Protein AF-A0A845WDL2-F1 (afdb_monomer_lite)

Sequence (107 aa):
MKRIIDYVKAIKGATSPYKIVNSDSQSKTERDVTGSTIYTVRQVHYFDDGVSVEYEREHDDGAPYPGCQEFWYTYKVVNPNGFEFEGETTKLFKSNSEIEKWLKSNG

Radius of gyration: 15.25 Å; chains: 1; bounding box: 38×22×40 Å

Secondary structure (DSSP, 8-state):
-B-HHHHHHHHTTS--SS-EEEEEEEEEEEE-TTSPEEEEEEEEEEETTS-EEEEEEEEE--TT-GGG--EEEEEEEEE-TT--BSS-SEEEESSHHHHHHHHHHT-

pLDDT: mean 93.68, std 5.94, range [60.97, 98.56]

Structure (mmCIF, N/CA/C/O backbone):
data_AF-A0A845WDL2-F1
#
_entry.id   AF-A0A845WDL2-F1
#
loop_
_atom_site.group_PDB
_atom_site.id
_atom_site.type_symbol
_atom_site.label_atom_id
_atom_site.label_alt_id
_atom_site.label_comp_id
_atom_site.label_asym_id
_atom_site.label_entity_id
_atom_site.label_seq_id
_atom_site.pdbx_PDB_ins_code
_atom_site.Cartn_x
_atom_site.Cartn_y
_atom_site.Cartn_z
_atom_site.occupancy
_atom_site.B_iso_or_equiv
_atom_site.auth_seq_id
_atom_site.auth_comp_id
_atom_site.auth_asym_id
_atom_site.auth_atom_id
_atom_site.pdbx_PDB_model_num
ATOM 1 N N . MET A 1 1 ? -8.655 10.500 15.649 1.00 86.25 1 MET A N 1
ATOM 2 C CA . MET A 1 1 ? -7.704 10.678 14.534 1.00 86.25 1 MET A CA 1
ATOM 3 C C . MET A 1 1 ? -7.076 9.335 14.211 1.00 86.25 1 MET A C 1
ATOM 5 O O . MET A 1 1 ? -6.809 8.582 15.141 1.00 86.25 1 MET A O 1
ATOM 9 N N . LYS A 1 2 ? -6.901 9.010 12.932 1.00 93.56 2 LYS A N 1
ATOM 10 C CA . LYS A 1 2 ? -6.287 7.756 12.470 1.00 93.56 2 LYS A CA 1
ATOM 11 C C . LYS A 1 2 ? -4.921 8.016 11.859 1.00 93.56 2 LYS A C 1
ATOM 13 O O . LYS A 1 2 ? -4.638 9.134 11.447 1.00 93.56 2 LYS A O 1
ATOM 18 N N . ARG A 1 3 ? -4.068 6.999 11.782 1.00 94.94 3 ARG A N 1
ATOM 19 C CA . ARG A 1 3 ? -2.717 7.142 11.233 1.00 94.94 3 ARG A CA 1
ATOM 20 C C . ARG A 1 3 ? -2.535 6.155 10.095 1.00 94.94 3 ARG A C 1
ATOM 22 O O . ARG A 1 3 ? -2.847 4.977 10.243 1.00 94.94 3 ARG A O 1
ATOM 29 N N . ILE A 1 4 ? -1.978 6.611 8.971 1.00 96.56 4 ILE A N 1
ATOM 30 C CA . ILE A 1 4 ? -1.695 5.730 7.825 1.00 96.56 4 ILE A CA 1
ATOM 31 C C . ILE A 1 4 ? -0.824 4.531 8.227 1.00 96.56 4 ILE A C 1
ATOM 33 O O . ILE A 1 4 ? -0.994 3.438 7.697 1.00 96.56 4 ILE A O 1
ATOM 37 N N . ILE A 1 5 ? 0.068 4.710 9.205 1.00 96.25 5 ILE A N 1
ATOM 38 C CA . ILE A 1 5 ? 0.960 3.648 9.665 1.00 96.25 5 ILE A CA 1
ATOM 39 C C . ILE A 1 5 ? 0.236 2.415 10.189 1.00 96.25 5 ILE A C 1
ATOM 41 O O . ILE A 1 5 ? 0.704 1.308 9.944 1.00 96.25 5 ILE A O 1
ATOM 45 N N . ASP A 1 6 ? -0.905 2.573 10.851 1.00 96.38 6 ASP A N 1
ATOM 46 C CA . ASP A 1 6 ? -1.643 1.435 11.394 1.00 96.38 6 ASP A CA 1
ATOM 47 C C . ASP A 1 6 ? -2.172 0.547 10.259 1.00 96.38 6 ASP A C 1
ATOM 49 O O . ASP A 1 6 ? -2.096 -0.680 10.323 1.00 96.38 6 ASP A O 1
ATOM 53 N N . TYR A 1 7 ? -2.611 1.159 9.160 1.00 97.62 7 TYR A N 1
ATOM 54 C CA . TYR A 1 7 ? -3.013 0.442 7.953 1.00 97.62 7 TYR A CA 1
ATOM 55 C C . TYR A 1 7 ? -1.820 -0.200 7.242 1.00 97.62 7 TYR A C 1
ATOM 57 O O . TYR A 1 7 ? -1.900 -1.352 6.823 1.00 97.62 7 TYR A O 1
ATOM 65 N N . VAL A 1 8 ? -0.682 0.498 7.154 1.00 97.25 8 VAL A N 1
ATOM 66 C CA . VAL A 1 8 ? 0.537 -0.076 6.558 1.00 97.25 8 VAL A CA 1
ATOM 67 C C . VAL A 1 8 ? 1.052 -1.261 7.380 1.00 97.25 8 VAL A C 1
ATOM 69 O O . VAL A 1 8 ? 1.468 -2.259 6.794 1.00 97.25 8 VAL A O 1
ATOM 72 N N . LYS A 1 9 ? 0.973 -1.207 8.720 1.00 96.75 9 LYS A N 1
ATOM 73 C CA . LYS A 1 9 ? 1.287 -2.343 9.605 1.00 96.75 9 LYS A CA 1
ATOM 74 C C . LYS A 1 9 ? 0.438 -3.562 9.229 1.00 96.75 9 LYS A C 1
ATOM 76 O O . LYS A 1 9 ? 1.005 -4.629 9.010 1.00 96.75 9 LYS A O 1
ATOM 81 N N . ALA A 1 10 ? -0.875 -3.391 9.060 1.00 97.06 10 ALA A N 1
ATOM 82 C CA . ALA A 1 10 ? -1.767 -4.476 8.646 1.00 97.06 10 ALA A CA 1
ATOM 83 C C . ALA A 1 10 ? -1.412 -5.041 7.258 1.00 97.06 10 ALA A C 1
ATOM 85 O O . ALA A 1 10 ? -1.323 -6.257 7.104 1.00 97.06 10 ALA A O 1
ATOM 86 N N . ILE A 1 11 ? -1.142 -4.181 6.266 1.00 97.19 11 ILE A N 1
ATOM 87 C CA . ILE A 1 11 ? -0.744 -4.599 4.904 1.00 97.19 11 ILE A CA 1
ATOM 88 C C . ILE A 1 11 ? 0.574 -5.385 4.924 1.00 97.19 11 ILE A C 1
ATOM 90 O O . ILE A 1 11 ? 0.746 -6.343 4.174 1.00 97.19 11 ILE A O 1
ATOM 94 N N . LYS A 1 12 ? 1.505 -5.020 5.812 1.00 95.31 12 LYS A N 1
ATOM 95 C CA . LYS A 1 12 ? 2.778 -5.728 6.009 1.00 95.31 12 LYS A CA 1
ATOM 96 C C . LYS A 1 12 ? 2.679 -6.961 6.919 1.00 95.31 12 LYS A C 1
ATOM 98 O O . LYS A 1 12 ? 3.705 -7.583 7.183 1.00 95.31 12 LYS A O 1
ATOM 103 N N . GLY A 1 13 ? 1.487 -7.325 7.397 1.00 93.62 13 GLY A N 1
ATOM 104 C CA . GLY A 1 13 ? 1.281 -8.476 8.284 1.00 93.62 13 GLY A CA 1
ATOM 105 C C . GLY A 1 13 ? 1.779 -8.272 9.720 1.00 93.62 13 GLY A C 1
ATOM 106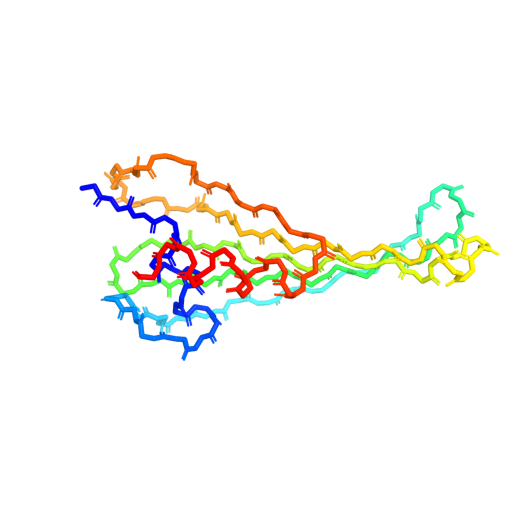 O O . GLY A 1 13 ? 1.944 -9.242 10.456 1.00 93.62 13 GLY A O 1
ATOM 107 N N . ALA A 1 14 ? 2.032 -7.028 10.128 1.00 93.44 14 ALA A N 1
ATOM 108 C CA . ALA A 1 14 ? 2.361 -6.671 11.502 1.00 93.44 14 ALA A CA 1
ATOM 109 C C . ALA A 1 14 ? 1.091 -6.409 12.329 1.00 93.44 14 ALA A C 1
ATOM 111 O O . ALA A 1 14 ? 0.005 -6.184 11.790 1.00 93.44 14 ALA A O 1
ATOM 112 N N . THR A 1 15 ? 1.233 -6.396 13.658 1.00 93.50 15 THR A N 1
ATOM 113 C CA . THR A 1 15 ? 0.131 -6.073 14.573 1.00 93.50 15 THR A CA 1
ATOM 114 C C . THR A 1 15 ? -0.440 -4.691 14.264 1.00 93.50 15 THR A C 1
ATOM 116 O O . THR A 1 15 ? 0.281 -3.691 14.278 1.00 93.50 15 THR A O 1
ATOM 119 N N . SER A 1 16 ? -1.746 -4.643 14.019 1.00 94.81 16 SER A N 1
ATOM 120 C CA . SER A 1 16 ? -2.502 -3.430 13.722 1.00 94.81 16 SER A CA 1
ATOM 121 C C . SER A 1 16 ? -3.864 -3.474 14.420 1.00 94.81 16 SER A C 1
ATOM 123 O O . SER A 1 16 ? -4.423 -4.564 14.577 1.00 94.81 16 SER A O 1
ATOM 125 N N . PRO A 1 17 ? -4.413 -2.320 14.839 1.00 95.25 17 PRO A N 1
ATOM 126 C CA . PRO A 1 17 ? -5.789 -2.235 15.322 1.00 95.25 17 PRO A CA 1
ATOM 127 C C . PRO A 1 17 ? -6.841 -2.459 14.223 1.00 95.25 17 PRO A C 1
ATOM 129 O O . PRO A 1 17 ? -7.997 -2.695 14.563 1.00 95.25 17 PRO A O 1
ATOM 132 N N . TYR A 1 18 ? -6.465 -2.395 12.941 1.00 96.56 18 TYR A N 1
ATOM 133 C CA . TYR A 1 18 ? -7.378 -2.536 11.804 1.00 96.56 18 TYR A CA 1
ATOM 134 C C . TYR A 1 18 ? -7.137 -3.846 11.064 1.00 96.56 18 TYR A C 1
ATOM 136 O O . TYR A 1 18 ? -5.999 -4.316 10.952 1.00 96.56 18 TYR A O 1
ATOM 144 N N . LYS A 1 19 ? -8.206 -4.428 10.520 1.00 97.25 19 LYS A N 1
ATOM 145 C CA . LYS A 1 19 ? -8.136 -5.692 9.779 1.00 97.25 19 LYS A CA 1
ATOM 146 C C . LYS A 1 19 ? -8.515 -5.484 8.328 1.00 97.25 19 LYS A C 1
ATOM 148 O O . LYS A 1 19 ? -9.498 -4.819 8.023 1.00 97.25 19 LYS A O 1
ATOM 153 N N . ILE A 1 20 ? -7.750 -6.105 7.438 1.00 98.06 20 ILE A N 1
ATOM 154 C CA . ILE A 1 20 ? -8.083 -6.158 6.016 1.00 98.06 20 ILE A CA 1
ATOM 155 C C . ILE A 1 20 ? -9.247 -7.140 5.847 1.00 98.06 20 ILE A C 1
ATOM 157 O O . ILE A 1 20 ? -9.134 -8.301 6.239 1.00 98.06 20 ILE A O 1
ATOM 161 N N . VAL A 1 21 ? -10.356 -6.672 5.275 1.00 98.06 21 VAL A N 1
ATOM 162 C CA . VAL A 1 21 ? -11.554 -7.485 4.997 1.00 98.06 21 VAL A CA 1
ATOM 163 C C . VAL A 1 21 ? -11.623 -7.949 3.547 1.00 98.06 21 VAL A C 1
ATOM 165 O O . VAL A 1 21 ? -12.181 -9.007 3.273 1.00 98.06 21 VAL A O 1
ATOM 168 N N . ASN A 1 22 ? -11.052 -7.179 2.620 1.00 97.69 22 ASN A N 1
ATOM 169 C CA . ASN A 1 22 ? -10.951 -7.546 1.211 1.00 97.69 22 ASN A CA 1
ATOM 170 C C . ASN A 1 22 ? -9.742 -6.865 0.561 1.00 97.69 22 ASN A C 1
ATOM 172 O O . ASN A 1 22 ? -9.190 -5.897 1.098 1.00 97.69 22 ASN A O 1
ATOM 176 N N . SER A 1 23 ? -9.317 -7.348 -0.602 1.00 97.25 23 SER A N 1
ATOM 177 C CA . SER A 1 23 ? -8.311 -6.677 -1.419 1.00 97.25 23 SER A CA 1
ATOM 178 C C . SER A 1 23 ? -8.542 -6.933 -2.900 1.00 97.25 23 SER A C 1
ATOM 180 O O . SER A 1 23 ? -8.726 -8.078 -3.301 1.00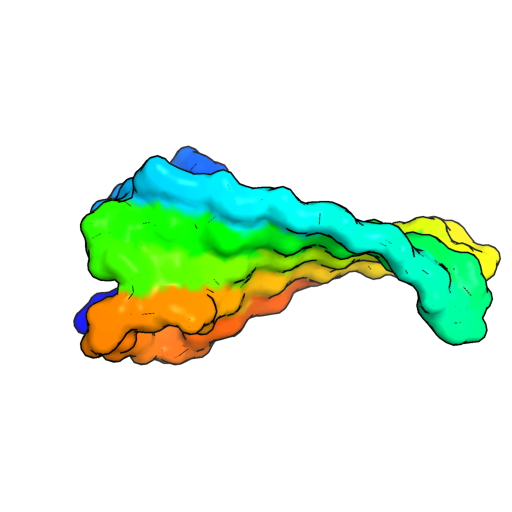 97.25 23 SER A O 1
ATOM 182 N N . ASP A 1 24 ? -8.453 -5.875 -3.698 1.00 97.50 24 ASP A N 1
ATOM 183 C CA . ASP A 1 24 ? -8.472 -5.959 -5.157 1.00 97.50 24 ASP A CA 1
ATOM 184 C C . ASP A 1 24 ? -7.082 -5.657 -5.703 1.00 97.50 24 ASP A C 1
ATOM 186 O O . ASP A 1 24 ? -6.384 -4.792 -5.180 1.00 97.50 24 ASP A O 1
ATOM 190 N N . SER A 1 25 ? -6.662 -6.373 -6.745 1.00 96.88 25 SER A N 1
ATOM 191 C CA . SER A 1 25 ? -5.312 -6.275 -7.301 1.00 96.88 25 SER A CA 1
ATOM 192 C C . SER A 1 25 ? -5.359 -6.102 -8.811 1.00 96.88 25 SER A C 1
ATOM 194 O O . SER A 1 25 ? -6.076 -6.819 -9.505 1.00 96.88 25 SER A O 1
ATOM 196 N N . GLN A 1 26 ? -4.543 -5.190 -9.323 1.00 96.94 26 GLN A N 1
ATOM 197 C CA . GLN A 1 26 ? -4.329 -4.966 -10.746 1.00 96.94 26 GLN A CA 1
ATOM 198 C C . GLN A 1 26 ? -2.835 -4.857 -11.026 1.00 96.94 26 GLN A C 1
ATOM 200 O O . GLN A 1 26 ? -2.063 -4.379 -10.196 1.00 96.94 26 GLN A O 1
ATOM 205 N N . SER A 1 27 ? -2.423 -5.299 -12.207 1.00 96.75 27 SER A N 1
ATOM 206 C CA . SER A 1 27 ? -1.060 -5.120 -12.688 1.00 96.75 27 SER A CA 1
ATOM 207 C C . SER A 1 27 ? -1.066 -4.486 -14.068 1.00 96.75 27 SER A C 1
ATOM 209 O O . SER A 1 27 ? -1.968 -4.712 -14.879 1.00 96.75 27 SER A O 1
ATOM 211 N N . LYS A 1 28 ? -0.046 -3.676 -14.323 1.00 95.81 28 LYS A N 1
ATOM 212 C CA . LYS A 1 28 ? 0.204 -3.033 -15.606 1.00 95.81 28 LYS A CA 1
ATOM 213 C C . LYS A 1 28 ? 1.684 -3.165 -15.938 1.00 95.81 28 LYS A C 1
ATOM 215 O O . LYS A 1 28 ? 2.540 -3.164 -15.055 1.00 95.81 28 LYS A O 1
ATOM 220 N N . THR A 1 29 ? 1.963 -3.264 -17.229 1.00 96.06 29 THR A N 1
ATOM 221 C CA . THR A 1 29 ? 3.309 -3.142 -17.774 1.00 96.06 29 THR A CA 1
ATOM 222 C C . THR A 1 29 ? 3.286 -2.085 -18.861 1.00 96.06 29 THR A C 1
ATOM 224 O O . THR A 1 29 ? 2.396 -2.089 -19.716 1.00 96.06 29 THR A O 1
ATOM 227 N N . GLU A 1 30 ? 4.246 -1.175 -18.827 1.00 94.56 30 GLU A N 1
ATOM 228 C CA . GLU A 1 30 ? 4.400 -0.116 -19.818 1.00 94.56 30 GLU A CA 1
ATOM 229 C C . GLU A 1 30 ? 5.866 0.077 -20.193 1.00 94.56 30 GLU A C 1
ATOM 231 O O . GLU A 1 30 ? 6.762 -0.414 -19.512 1.00 94.56 30 GLU A O 1
ATOM 236 N N . ARG A 1 31 ? 6.109 0.755 -21.316 1.00 92.38 31 ARG A N 1
ATOM 237 C CA . ARG A 1 31 ? 7.450 1.195 -21.699 1.00 92.38 31 ARG A CA 1
ATOM 238 C C . ARG A 1 31 ? 7.539 2.695 -21.547 1.00 92.38 31 ARG A C 1
ATOM 240 O O . ARG A 1 31 ? 6.654 3.406 -22.025 1.00 92.38 31 ARG A O 1
ATOM 247 N N . ASP A 1 32 ? 8.602 3.149 -20.910 1.00 85.81 32 ASP A N 1
ATOM 248 C CA . ASP A 1 32 ? 8.873 4.569 -20.775 1.00 85.81 32 ASP A CA 1
ATOM 249 C C . ASP A 1 32 ? 9.545 5.140 -22.041 1.00 85.81 32 ASP A C 1
ATOM 251 O O . ASP A 1 32 ? 9.760 4.456 -23.048 1.00 85.81 32 ASP A O 1
ATOM 255 N N . VAL A 1 33 ? 9.891 6.426 -21.987 1.00 84.94 33 VAL A N 1
ATOM 256 C CA . VAL A 1 33 ? 10.573 7.132 -23.083 1.00 84.94 33 VAL A CA 1
ATOM 257 C C . VAL A 1 33 ? 12.036 6.715 -23.272 1.00 84.94 33 VAL A C 1
ATOM 259 O O . VAL A 1 33 ? 12.609 6.996 -24.324 1.00 84.94 33 VAL A O 1
ATOM 262 N N . THR A 1 34 ? 12.648 6.076 -22.273 1.00 82.56 34 THR A N 1
ATOM 263 C CA . THR A 1 34 ? 14.041 5.604 -22.310 1.00 82.56 34 THR A CA 1
ATOM 264 C C . THR A 1 34 ? 14.158 4.197 -22.900 1.00 82.56 34 THR A C 1
ATOM 266 O O . THR A 1 34 ? 15.240 3.787 -23.323 1.00 82.56 34 THR A O 1
ATOM 269 N N . GLY A 1 35 ? 13.032 3.487 -23.006 1.00 84.38 35 GLY A N 1
ATOM 270 C CA . GLY A 1 35 ? 12.954 2.096 -23.433 1.00 84.38 35 GLY A CA 1
ATOM 271 C C . GLY A 1 35 ? 12.936 1.103 -22.269 1.00 84.38 35 GLY A C 1
ATOM 272 O O . GLY A 1 35 ? 12.868 -0.098 -22.537 1.00 84.38 35 GLY A O 1
ATOM 273 N N . SER A 1 36 ? 12.959 1.584 -21.021 1.00 87.38 36 SER A N 1
ATOM 274 C CA . SER A 1 36 ? 12.739 0.781 -19.818 1.00 87.38 36 SER A CA 1
ATOM 275 C C . SER A 1 36 ? 11.336 0.199 -19.793 1.00 87.38 36 SER A C 1
ATOM 277 O O . SER A 1 36 ? 10.353 0.858 -20.147 1.00 87.38 36 SER A O 1
ATOM 279 N N . THR A 1 37 ? 11.237 -1.045 -19.335 1.00 93.44 37 THR A N 1
ATOM 280 C CA . THR A 1 37 ? 9.951 -1.667 -19.021 1.00 93.44 37 THR A CA 1
ATOM 281 C C . THR A 1 37 ? 9.605 -1.377 -17.569 1.00 93.44 37 THR A C 1
ATOM 283 O O . THR A 1 37 ? 10.301 -1.838 -16.669 1.00 93.44 37 THR A O 1
ATOM 286 N N . ILE A 1 38 ? 8.510 -0.657 -17.343 1.00 94.12 38 ILE A N 1
ATOM 287 C CA . ILE A 1 38 ? 7.965 -0.379 -16.015 1.00 94.12 38 ILE A CA 1
ATOM 288 C C . ILE A 1 38 ? 6.901 -1.427 -15.691 1.00 94.12 38 ILE A C 1
ATOM 290 O O . ILE A 1 38 ? 5.977 -1.672 -16.474 1.00 94.12 38 ILE A O 1
ATOM 294 N N . TYR A 1 39 ? 7.026 -2.034 -14.517 1.00 96.00 39 TYR A N 1
ATOM 295 C CA . TYR A 1 39 ? 6.081 -2.987 -13.957 1.00 96.00 39 TYR A CA 1
ATOM 296 C C . TYR A 1 39 ? 5.421 -2.374 -12.728 1.00 96.00 39 TYR A C 1
ATOM 298 O O . TYR A 1 39 ? 6.087 -2.091 -11.731 1.00 96.00 39 TYR A O 1
ATOM 306 N N . THR A 1 40 ? 4.099 -2.245 -12.773 1.00 97.44 40 THR A N 1
ATOM 307 C CA . THR A 1 40 ? 3.312 -1.674 -11.681 1.00 97.44 40 THR A CA 1
ATOM 308 C C . THR A 1 40 ? 2.305 -2.701 -11.186 1.00 97.44 40 THR A C 1
ATOM 310 O O . THR A 1 40 ? 1.520 -3.252 -11.959 1.00 97.44 40 THR A O 1
ATOM 313 N N . VAL A 1 41 ? 2.308 -2.958 -9.882 1.00 97.62 41 VAL A N 1
ATOM 314 C CA . VAL A 1 41 ? 1.279 -3.731 -9.183 1.00 97.62 41 VAL A CA 1
ATOM 315 C C . VAL A 1 41 ? 0.574 -2.795 -8.223 1.00 97.62 41 VAL A C 1
ATOM 317 O O . VAL A 1 41 ? 1.207 -2.205 -7.352 1.00 97.62 41 VAL A O 1
ATOM 320 N N . ARG A 1 42 ? -0.742 -2.687 -8.360 1.00 98.00 42 ARG A N 1
ATOM 321 C CA . ARG A 1 42 ? -1.596 -1.865 -7.514 1.00 98.00 42 ARG A CA 1
ATOM 322 C C . ARG A 1 42 ? -2.602 -2.744 -6.794 1.00 98.00 42 ARG A C 1
ATOM 324 O O . ARG A 1 42 ? -3.279 -3.556 -7.419 1.00 98.00 42 ARG A O 1
ATOM 331 N N . GLN A 1 43 ? -2.710 -2.568 -5.488 1.00 98.19 43 GLN A N 1
ATOM 332 C CA . GLN A 1 43 ? -3.625 -3.295 -4.625 1.00 98.19 43 GLN A CA 1
ATOM 333 C C . GLN A 1 43 ? -4.424 -2.309 -3.782 1.00 98.19 43 GLN A C 1
ATOM 335 O O . GLN A 1 43 ? -3.846 -1.458 -3.117 1.00 98.19 43 GLN A O 1
ATOM 340 N N . VAL A 1 44 ? -5.748 -2.413 -3.781 1.00 98.56 44 VAL A N 1
ATOM 341 C CA . VAL A 1 44 ? -6.601 -1.637 -2.875 1.00 98.56 44 VAL A CA 1
ATOM 342 C C . VAL A 1 44 ? -7.026 -2.551 -1.739 1.00 98.56 44 VAL A C 1
ATOM 344 O O . VAL A 1 44 ? -7.718 -3.540 -1.965 1.00 98.56 44 VAL A O 1
ATOM 347 N N . HIS A 1 45 ? -6.605 -2.227 -0.520 1.00 98.50 45 HIS A N 1
ATOM 348 C CA . HIS A 1 45 ? -6.976 -2.941 0.695 1.00 98.50 45 HIS A CA 1
ATOM 349 C C . HIS A 1 45 ? -8.154 -2.242 1.369 1.00 98.50 45 HIS A C 1
ATOM 351 O O . HIS A 1 45 ? -8.081 -1.052 1.688 1.00 98.50 45 HIS A O 1
ATOM 357 N N . TYR A 1 46 ? -9.223 -2.996 1.611 1.00 98.38 46 TYR A N 1
ATOM 358 C CA . TYR A 1 46 ? -10.420 -2.539 2.311 1.00 98.38 46 TYR A CA 1
ATOM 359 C C . TYR A 1 46 ? -10.350 -2.988 3.766 1.00 98.38 46 TYR A C 1
ATOM 361 O O . TYR A 1 46 ? -10.087 -4.164 4.031 1.00 98.38 46 TYR A O 1
ATOM 369 N N . PHE A 1 47 ? -10.589 -2.069 4.697 1.00 98.38 47 PHE A N 1
ATOM 370 C CA . PHE A 1 47 ? -10.503 -2.320 6.132 1.00 98.38 47 PHE A CA 1
ATOM 371 C C . PHE A 1 47 ? -11.879 -2.439 6.789 1.00 98.38 47 PHE A C 1
ATOM 373 O O . PHE A 1 47 ? -12.887 -1.960 6.267 1.00 98.38 47 PHE A O 1
ATOM 380 N N . ASP A 1 48 ? -11.917 -3.101 7.942 1.00 97.56 48 ASP A N 1
ATOM 381 C CA . ASP A 1 48 ? -13.117 -3.353 8.749 1.00 97.56 48 ASP A CA 1
ATOM 382 C C . ASP A 1 48 ? -13.805 -2.083 9.268 1.00 97.56 48 ASP A C 1
ATOM 384 O O . ASP A 1 48 ? -15.006 -2.076 9.528 1.00 97.56 48 ASP A O 1
ATOM 388 N N . ASP A 1 49 ? -13.063 -0.987 9.358 1.00 96.75 49 ASP A N 1
ATOM 389 C CA . ASP A 1 49 ? -13.567 0.344 9.684 1.00 96.75 49 ASP A CA 1
ATOM 390 C C . ASP A 1 49 ? -14.085 1.136 8.463 1.00 96.75 49 ASP A C 1
ATOM 392 O O . ASP A 1 49 ? -14.466 2.304 8.590 1.00 96.75 49 ASP A O 1
ATOM 396 N N . GLY A 1 50 ? -14.085 0.524 7.278 1.00 97.06 50 GLY A N 1
ATOM 397 C CA . GLY A 1 50 ? -14.512 1.118 6.012 1.00 97.06 50 GLY A CA 1
ATOM 398 C C . GLY A 1 50 ? -13.470 2.009 5.331 1.00 97.06 50 GLY A C 1
ATOM 399 O O . GLY A 1 50 ? -13.740 2.513 4.239 1.00 97.06 50 GLY A O 1
ATOM 400 N N . VAL A 1 51 ? -12.284 2.203 5.918 1.00 98.12 51 VAL A N 1
ATOM 401 C CA . VAL A 1 51 ? -11.177 2.891 5.240 1.00 98.12 51 VAL A CA 1
ATOM 402 C C . VAL A 1 51 ? -10.629 2.011 4.120 1.00 98.12 51 VAL A C 1
ATOM 404 O O . VAL A 1 51 ? -10.641 0.782 4.192 1.00 98.12 51 VAL A O 1
ATOM 407 N N . SER A 1 52 ? -10.143 2.633 3.049 1.00 98.38 52 SER A N 1
ATOM 408 C CA . SER A 1 52 ? -9.441 1.929 1.973 1.00 98.38 52 SER A CA 1
ATOM 409 C C . SER A 1 52 ? -8.076 2.552 1.716 1.00 98.38 52 SER A C 1
ATOM 411 O O . SER A 1 52 ? -7.955 3.779 1.608 1.00 98.38 52 SER A O 1
ATOM 413 N N . VAL A 1 53 ? -7.057 1.702 1.604 1.00 98.50 53 VAL A N 1
ATOM 414 C CA . VAL A 1 53 ? -5.671 2.099 1.331 1.00 98.50 53 VAL A CA 1
ATOM 415 C C . VAL A 1 53 ? -5.194 1.418 0.058 1.00 98.50 53 VAL A C 1
ATOM 417 O O . VAL A 1 53 ? -5.219 0.196 -0.049 1.00 98.50 53 VAL A O 1
ATOM 420 N N . GLU A 1 54 ? -4.749 2.221 -0.898 1.00 98.56 54 GLU A N 1
ATOM 421 C CA . GLU A 1 54 ? -4.056 1.762 -2.094 1.00 98.56 54 GLU A CA 1
ATOM 422 C C . GLU A 1 54 ? -2.577 1.551 -1.759 1.00 98.56 54 GLU A C 1
ATOM 424 O O . GLU A 1 54 ? -1.915 2.439 -1.221 1.00 98.56 54 GLU A O 1
ATOM 429 N N . TYR A 1 55 ? -2.079 0.361 -2.057 1.00 98.19 55 TYR A N 1
ATOM 430 C CA . TYR A 1 55 ? -0.674 0.007 -2.090 1.00 98.19 55 TYR A CA 1
ATOM 431 C C . TYR A 1 55 ? -0.255 -0.147 -3.551 1.00 98.19 55 TYR A C 1
ATOM 433 O O . TYR A 1 55 ? -0.845 -0.926 -4.294 1.00 98.19 55 TYR A O 1
ATOM 441 N N . GLU A 1 56 ? 0.771 0.578 -3.967 1.00 98.19 56 GLU A N 1
ATOM 442 C CA . GLU A 1 56 ? 1.351 0.468 -5.298 1.00 98.19 56 GLU A CA 1
ATOM 443 C C . GLU A 1 56 ? 2.828 0.111 -5.186 1.00 98.19 56 GLU A C 1
ATOM 445 O O . GLU A 1 56 ? 3.562 0.677 -4.374 1.00 98.19 56 GLU A O 1
ATOM 450 N N . ARG A 1 57 ? 3.257 -0.843 -6.005 1.00 97.00 57 ARG A N 1
ATOM 451 C CA . ARG A 1 57 ? 4.655 -1.187 -6.212 1.00 97.00 57 ARG A CA 1
ATOM 452 C C . ARG A 1 57 ? 4.986 -0.971 -7.673 1.00 97.00 57 ARG A C 1
ATOM 454 O O . ARG A 1 57 ? 4.400 -1.628 -8.528 1.00 97.00 57 ARG A O 1
ATOM 461 N N . GLU A 1 58 ? 5.968 -0.129 -7.923 1.00 96.19 58 GLU A N 1
ATOM 462 C CA . GLU A 1 58 ? 6.531 0.112 -9.242 1.00 96.19 58 GLU A CA 1
ATOM 463 C C . GLU A 1 58 ? 7.996 -0.322 -9.257 1.00 96.19 58 GLU A C 1
ATOM 465 O O . GLU A 1 58 ? 8.712 -0.160 -8.262 1.00 96.19 58 GLU A O 1
ATOM 470 N N . HIS A 1 59 ? 8.436 -0.915 -10.361 1.00 94.19 59 HIS A N 1
ATOM 471 C CA . HIS A 1 59 ? 9.853 -1.075 -10.646 1.00 94.19 59 HIS A CA 1
ATOM 472 C C . HIS A 1 59 ? 10.112 -1.064 -12.147 1.00 94.19 59 HIS A C 1
ATOM 474 O O . HIS A 1 59 ? 9.298 -1.575 -12.919 1.00 94.19 59 HIS A O 1
ATOM 480 N N . ASP A 1 60 ? 11.257 -0.537 -12.552 1.00 92.06 60 ASP A N 1
ATOM 481 C CA . ASP A 1 60 ? 11.747 -0.645 -13.923 1.00 92.06 60 ASP A CA 1
ATOM 482 C C . ASP A 1 60 ? 12.768 -1.791 -14.067 1.00 92.06 60 ASP A C 1
ATOM 484 O O . ASP A 1 60 ? 13.188 -2.424 -13.089 1.00 92.06 60 ASP A O 1
ATOM 488 N N . ASP A 1 61 ? 13.114 -2.134 -15.308 1.00 89.56 61 ASP A N 1
ATOM 489 C CA . ASP A 1 61 ? 14.158 -3.115 -15.631 1.00 89.56 61 ASP A CA 1
ATOM 490 C C . ASP A 1 61 ? 15.560 -2.491 -15.759 1.00 89.56 61 ASP A C 1
ATOM 492 O O . ASP A 1 61 ? 16.548 -3.213 -15.941 1.00 89.56 61 ASP A O 1
ATOM 496 N N . GLY A 1 62 ? 15.657 -1.171 -15.601 1.00 83.94 62 GLY A N 1
ATOM 497 C CA . GLY A 1 62 ? 16.862 -0.370 -15.714 1.00 83.94 62 GLY A CA 1
ATOM 498 C C . GLY A 1 62 ? 17.287 -0.096 -17.150 1.00 83.94 62 GLY A C 1
ATOM 499 O O . GLY A 1 62 ? 18.356 0.469 -17.338 1.00 83.94 62 GLY A O 1
ATOM 500 N N . ALA A 1 63 ? 16.557 -0.498 -18.195 1.00 83.12 63 ALA A N 1
ATOM 501 C CA . ALA A 1 63 ? 17.054 -0.326 -19.561 1.00 83.12 63 ALA A CA 1
ATOM 502 C C . ALA A 1 63 ? 17.200 1.165 -19.962 1.00 83.12 63 ALA A C 1
ATOM 504 O O . ALA A 1 63 ? 16.348 1.989 -19.647 1.00 83.12 63 ALA A O 1
ATOM 505 N N . PRO A 1 64 ? 18.260 1.550 -20.697 1.00 79.69 64 PRO A N 1
ATOM 506 C CA . PRO A 1 64 ? 19.321 0.713 -21.263 1.00 79.69 64 PRO A CA 1
ATOM 507 C C . PRO A 1 64 ? 20.509 0.453 -20.311 1.00 79.69 64 PRO A C 1
ATOM 509 O O . PRO A 1 64 ? 21.508 -0.128 -20.736 1.00 79.69 64 PRO A O 1
ATOM 512 N N . TYR A 1 65 ? 20.426 0.860 -19.043 1.00 83.75 65 TYR A N 1
ATOM 513 C CA . TYR A 1 65 ? 21.475 0.753 -18.022 1.00 83.75 65 TYR A CA 1
ATOM 514 C C . TYR A 1 65 ? 21.039 -0.137 -16.838 1.00 83.75 65 TYR A C 1
ATOM 516 O O . TYR A 1 65 ? 20.652 0.387 -15.797 1.00 83.75 65 TYR A O 1
ATOM 524 N N . PRO A 1 66 ? 21.151 -1.477 -16.916 1.00 75.88 66 PRO A N 1
ATOM 525 C CA . PRO A 1 66 ? 20.582 -2.406 -15.923 1.00 75.88 66 PRO A CA 1
ATOM 526 C C . PRO A 1 66 ? 20.991 -2.190 -14.451 1.00 75.88 66 PRO A C 1
ATOM 528 O O . PRO A 1 66 ? 20.379 -2.758 -13.554 1.00 75.88 66 PRO A O 1
ATOM 531 N N . GLY A 1 67 ? 22.032 -1.394 -14.180 1.00 78.69 67 GLY A N 1
ATOM 532 C CA . GLY A 1 67 ? 22.417 -0.976 -12.826 1.00 78.69 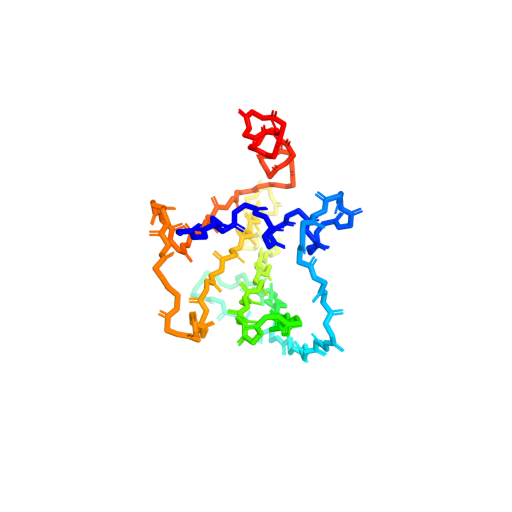67 GLY A CA 1
ATOM 533 C C . GLY A 1 67 ? 21.590 0.181 -12.246 1.00 78.69 67 GLY A C 1
ATOM 534 O O . GLY A 1 67 ? 21.816 0.556 -11.100 1.00 78.69 67 GLY A O 1
ATOM 535 N N . CYS A 1 68 ? 20.665 0.749 -13.019 1.00 82.69 68 CYS A N 1
ATOM 536 C CA . CYS A 1 68 ? 19.830 1.893 -12.657 1.00 82.69 68 CYS A CA 1
ATOM 537 C C . CYS A 1 68 ? 18.391 1.498 -12.300 1.00 82.69 68 CYS A C 1
ATOM 539 O O . CYS A 1 68 ? 17.520 2.350 -12.364 1.00 82.69 68 CYS A O 1
ATOM 541 N N . GLN A 1 69 ? 18.152 0.239 -11.917 1.00 87.75 69 GLN A N 1
ATOM 542 C CA . GLN A 1 69 ? 16.827 -0.217 -11.494 1.00 87.75 69 GLN A CA 1
ATOM 543 C C . GLN A 1 69 ? 16.308 0.602 -10.313 1.00 87.75 69 GLN A C 1
ATOM 545 O O . GLN A 1 69 ? 16.942 0.633 -9.249 1.00 87.75 69 GLN A O 1
ATOM 550 N N . GLU A 1 70 ? 15.136 1.203 -10.470 1.00 89.12 70 GLU A N 1
ATOM 551 C CA . GLU A 1 70 ? 14.433 1.885 -9.396 1.00 89.12 70 GLU A CA 1
ATOM 552 C C . GLU A 1 70 ? 13.261 1.035 -8.898 1.00 89.12 70 GLU A C 1
ATOM 554 O O . GLU A 1 70 ? 12.638 0.252 -9.617 1.00 89.12 70 GLU A O 1
ATOM 559 N N . PHE A 1 71 ? 12.976 1.168 -7.606 1.00 93.62 71 PHE A N 1
ATOM 560 C CA . PHE A 1 71 ? 11.822 0.554 -6.968 1.00 93.62 71 PHE A CA 1
ATOM 561 C C . PHE A 1 71 ? 11.085 1.627 -6.191 1.00 93.62 71 PHE A C 1
ATOM 563 O O . PHE A 1 71 ? 11.700 2.375 -5.432 1.00 93.62 71 PHE A O 1
ATOM 570 N N . TRP A 1 72 ? 9.765 1.640 -6.309 1.00 95.94 72 TRP A N 1
ATOM 571 C CA . TRP A 1 72 ? 8.908 2.548 -5.567 1.00 95.94 72 TRP A CA 1
ATOM 572 C C . TRP A 1 72 ? 7.770 1.782 -4.911 1.00 95.94 72 TRP A C 1
ATOM 574 O O . TRP A 1 72 ? 7.174 0.879 -5.495 1.00 95.94 72 TRP A O 1
ATOM 584 N N . TYR A 1 73 ? 7.490 2.135 -3.663 1.00 97.81 73 TYR A N 1
ATOM 585 C CA . TYR A 1 73 ? 6.402 1.587 -2.867 1.00 97.81 73 TYR A CA 1
ATOM 586 C C . TYR A 1 73 ? 5.577 2.753 -2.339 1.00 97.81 73 TYR A C 1
ATOM 588 O O . TYR A 1 73 ? 6.070 3.535 -1.522 1.00 97.81 73 TYR A O 1
ATOM 596 N N . THR A 1 74 ? 4.329 2.849 -2.770 1.00 98.19 74 THR A N 1
ATOM 597 C CA . THR A 1 74 ? 3.408 3.916 -2.381 1.00 98.19 74 THR A CA 1
ATOM 598 C C . THR A 1 74 ? 2.271 3.332 -1.557 1.00 98.19 74 THR A C 1
ATOM 600 O O . THR A 1 74 ? 1.675 2.333 -1.942 1.00 98.19 74 THR A O 1
ATOM 603 N N . TYR A 1 75 ? 1.947 3.960 -0.431 1.00 98.25 75 TYR A N 1
ATOM 604 C CA . TYR A 1 75 ? 0.733 3.695 0.341 1.00 98.25 75 TYR A CA 1
ATOM 605 C C . TYR A 1 75 ? -0.085 4.973 0.387 1.00 98.25 75 TYR A C 1
ATOM 607 O O . TYR A 1 75 ? 0.443 6.012 0.787 1.00 98.25 75 TYR A O 1
ATOM 615 N N . LYS A 1 76 ? -1.360 4.914 0.015 1.00 98.38 76 LYS A N 1
ATOM 616 C CA . LYS A 1 76 ? -2.240 6.080 -0.051 1.00 98.38 76 LYS A CA 1
ATOM 617 C C . LYS A 1 76 ? -3.624 5.752 0.482 1.00 98.38 76 LYS A C 1
ATOM 619 O O . LYS A 1 76 ? -4.262 4.811 0.026 1.00 98.38 76 LYS A O 1
ATOM 624 N N . VAL A 1 77 ? -4.128 6.561 1.408 1.00 98.06 77 VAL A N 1
ATOM 625 C CA . VAL A 1 77 ? -5.541 6.492 1.803 1.00 98.06 77 VAL A CA 1
ATOM 626 C C . VAL A 1 77 ? -6.386 7.011 0.640 1.00 98.06 77 VAL A C 1
ATOM 628 O O . VAL A 1 77 ? -6.259 8.172 0.250 1.00 98.06 77 VAL A O 1
ATOM 631 N N . VAL A 1 78 ? -7.237 6.154 0.078 1.00 97.12 78 VAL A N 1
ATOM 632 C CA . VAL A 1 78 ? -8.099 6.486 -1.074 1.00 97.12 78 VAL A CA 1
ATOM 633 C C . VAL A 1 78 ? -9.563 6.655 -0.684 1.00 97.12 78 VAL A C 1
ATOM 635 O O . VAL A 1 78 ? -10.285 7.403 -1.335 1.00 97.12 78 VAL A O 1
ATOM 638 N N . ASN A 1 79 ? -9.987 6.033 0.416 1.00 95.19 79 ASN A N 1
ATOM 639 C CA . ASN A 1 79 ? -11.280 6.294 1.035 1.00 95.19 79 ASN A CA 1
ATOM 640 C C . ASN A 1 79 ? -11.083 6.461 2.547 1.00 95.19 79 ASN A C 1
ATOM 642 O O . ASN A 1 79 ? -10.853 5.464 3.231 1.00 95.19 79 ASN A O 1
ATOM 646 N N . PRO A 1 80 ? -11.151 7.689 3.089 1.00 92.56 80 PRO A N 1
ATOM 647 C CA . PRO A 1 80 ? -10.993 7.917 4.520 1.00 92.56 80 PRO A CA 1
ATOM 648 C C . PRO A 1 80 ? -12.254 7.583 5.326 1.00 92.56 80 PRO A C 1
ATOM 650 O O . PRO A 1 80 ? -12.194 7.644 6.548 1.00 92.56 80 PRO A O 1
ATOM 653 N N . ASN A 1 81 ? -13.390 7.277 4.686 1.00 94.19 81 ASN A N 1
ATOM 654 C CA . ASN A 1 81 ? -14.671 6.983 5.342 1.00 94.19 81 ASN A CA 1
ATOM 655 C C . ASN A 1 81 ? -15.078 8.019 6.418 1.00 94.19 81 ASN A C 1
ATOM 657 O O . ASN A 1 81 ? -15.535 7.674 7.504 1.00 94.19 81 ASN A O 1
ATOM 661 N N . GLY A 1 82 ? -14.836 9.306 6.145 1.00 92.06 82 GLY A N 1
ATOM 662 C CA . GLY A 1 82 ? -15.134 10.407 7.070 1.00 92.06 82 GLY A CA 1
ATOM 663 C C . GLY A 1 82 ? -14.196 10.534 8.279 1.00 92.06 82 GLY A C 1
ATOM 664 O O . GLY A 1 82 ? -14.403 11.422 9.102 1.00 92.06 82 GLY A O 1
ATOM 665 N N . PHE A 1 83 ? -13.161 9.696 8.402 1.00 94.50 83 PHE A N 1
ATOM 666 C CA . PHE A 1 83 ? -12.176 9.815 9.475 1.00 94.50 83 PHE A CA 1
ATOM 667 C C . PHE A 1 83 ? -11.133 10.896 9.185 1.00 94.50 83 PHE A C 1
ATOM 669 O O . PHE A 1 83 ? -10.587 10.987 8.087 1.00 94.50 83 PHE A O 1
ATOM 676 N N . GLU A 1 84 ? -10.783 11.659 10.218 1.00 95.12 84 GLU A N 1
ATOM 677 C CA . GLU A 1 84 ? -9.622 12.546 10.192 1.00 95.12 84 GLU A CA 1
ATOM 678 C C . GLU A 1 84 ? -8.326 11.758 10.400 1.00 95.12 84 GLU A C 1
ATOM 680 O O . GLU A 1 84 ? -8.225 10.925 11.313 1.00 95.12 84 GLU A O 1
ATOM 685 N N . PHE A 1 85 ? -7.319 12.065 9.582 1.00 95.19 85 PHE A N 1
ATOM 686 C CA . PHE A 1 85 ? -5.993 11.463 9.651 1.00 95.19 85 PHE A CA 1
ATOM 687 C C . PHE A 1 85 ? -4.981 12.418 10.274 1.00 95.19 85 PHE A C 1
ATOM 689 O O . PHE A 1 85 ? -4.948 13.606 9.968 1.00 95.19 85 PHE A O 1
ATOM 696 N N . GLU A 1 86 ? -4.145 11.876 11.148 1.00 92.56 86 GLU A N 1
ATOM 697 C CA . GLU A 1 86 ? -2.996 12.574 11.697 1.00 92.56 86 GLU A CA 1
ATOM 698 C C . GLU A 1 86 ? -1.838 12.496 10.696 1.00 92.56 86 GLU A C 1
ATOM 700 O O . GLU A 1 86 ? -1.386 11.409 10.319 1.00 92.56 86 GLU A O 1
ATOM 705 N N . GLY A 1 87 ? -1.341 13.663 10.293 1.00 89.62 87 GLY A N 1
ATOM 706 C CA . GLY A 1 87 ? -0.230 13.773 9.357 1.00 89.62 87 GLY A CA 1
ATOM 707 C C . GLY A 1 87 ? -0.604 13.370 7.930 1.00 89.62 87 GLY A C 1
ATOM 708 O O . GLY A 1 87 ? -1.721 13.584 7.465 1.00 89.62 87 GLY A O 1
ATOM 709 N N . GLU A 1 88 ? 0.375 12.834 7.204 1.00 91.12 88 GLU A N 1
ATOM 710 C CA . GLU A 1 88 ? 0.227 12.528 5.782 1.00 91.12 88 GLU A CA 1
ATOM 711 C C . GLU A 1 88 ? -0.602 11.261 5.537 1.00 91.12 88 GLU A C 1
ATOM 713 O O . GLU A 1 88 ? -0.390 10.220 6.159 1.00 91.12 88 GLU A O 1
ATOM 718 N N . THR A 1 89 ? -1.488 11.328 4.544 1.00 96.19 89 THR A N 1
ATOM 719 C CA . THR A 1 89 ? -2.299 10.205 4.044 1.00 96.19 89 THR A CA 1
ATOM 720 C C . THR A 1 89 ? -1.649 9.475 2.870 1.00 96.19 89 THR A C 1
ATOM 722 O O . THR A 1 89 ? -2.271 8.604 2.263 1.00 96.19 89 THR A O 1
ATOM 725 N N . THR A 1 90 ? -0.410 9.830 2.526 1.00 97.62 90 THR A N 1
ATOM 726 C CA . THR A 1 90 ? 0.397 9.166 1.501 1.00 97.62 90 THR A CA 1
ATOM 727 C C . THR A 1 90 ? 1.814 8.959 2.025 1.00 97.62 90 THR A C 1
ATOM 729 O O . THR A 1 90 ? 2.364 9.837 2.690 1.00 97.62 90 THR A O 1
ATOM 732 N N . LYS A 1 91 ? 2.408 7.798 1.745 1.00 97.25 91 LYS A N 1
ATOM 733 C CA . LYS A 1 91 ? 3.807 7.477 2.048 1.00 97.25 91 LYS A CA 1
ATOM 734 C C . LYS A 1 91 ? 4.460 6.805 0.852 1.00 97.25 91 LYS A C 1
ATOM 736 O O . LYS A 1 91 ? 3.868 5.907 0.264 1.00 97.25 91 LYS A O 1
ATOM 741 N N . LEU A 1 92 ? 5.676 7.237 0.534 1.00 97.50 92 LEU A N 1
ATOM 742 C CA . LEU A 1 92 ? 6.483 6.755 -0.582 1.00 97.50 92 LEU A CA 1
ATOM 743 C C . LEU A 1 92 ? 7.819 6.240 -0.047 1.00 97.50 92 LEU A C 1
ATOM 745 O O . LEU A 1 92 ? 8.439 6.892 0.794 1.00 97.50 92 LEU A O 1
ATOM 749 N N . PHE A 1 93 ? 8.268 5.096 -0.552 1.00 97.12 93 PHE A N 1
ATOM 750 C CA . PHE A 1 93 ? 9.542 4.482 -0.190 1.00 97.12 93 PHE A CA 1
ATOM 751 C C . PHE A 1 93 ? 10.252 3.965 -1.435 1.00 97.12 93 PHE A C 1
ATOM 753 O O . PHE A 1 93 ? 9.602 3.496 -2.366 1.00 97.12 93 PHE A O 1
ATOM 760 N N . LYS A 1 94 ? 11.583 3.990 -1.420 1.00 95.75 94 LYS A N 1
ATOM 761 C CA . LYS A 1 94 ? 12.443 3.480 -2.497 1.00 95.75 94 LYS A CA 1
ATOM 762 C C . LYS A 1 94 ? 12.875 2.031 -2.284 1.00 95.75 94 LYS A C 1
ATOM 764 O O . LYS A 1 94 ? 13.496 1.407 -3.136 1.00 95.75 94 LYS A O 1
ATOM 769 N N . SER A 1 95 ? 12.612 1.478 -1.101 1.00 93.69 95 SER A N 1
ATOM 770 C CA . SER A 1 95 ? 12.972 0.098 -0.777 1.00 93.69 95 SER A CA 1
ATOM 771 C C . SER A 1 95 ? 12.116 -0.473 0.349 1.00 93.69 95 SER A C 1
ATOM 773 O O . SER A 1 95 ? 11.601 0.259 1.195 1.00 93.69 95 SER A O 1
ATOM 775 N N . ASN A 1 96 ? 12.031 -1.805 0.424 1.00 92.12 96 ASN A N 1
ATOM 776 C CA . ASN A 1 96 ? 11.416 -2.472 1.575 1.00 92.12 96 ASN A CA 1
ATOM 777 C C . ASN A 1 96 ? 12.135 -2.133 2.892 1.00 92.12 96 ASN A C 1
ATOM 779 O O . ASN A 1 96 ? 11.469 -1.932 3.904 1.00 92.12 96 ASN A O 1
ATOM 783 N N . SER A 1 97 ? 13.462 -1.981 2.874 1.00 94.38 97 SER A N 1
ATOM 784 C CA . SER A 1 97 ? 14.250 -1.620 4.059 1.00 94.38 97 SER A CA 1
ATOM 785 C C . SER A 1 97 ? 13.858 -0.258 4.641 1.00 94.38 97 SER A C 1
ATOM 787 O O . SER A 1 97 ? 13.900 -0.069 5.857 1.00 94.38 97 SER A O 1
ATOM 789 N N . GLU A 1 98 ? 13.479 0.709 3.801 1.00 96.44 98 GLU A N 1
ATOM 790 C CA . GLU A 1 98 ? 12.965 2.002 4.271 1.00 96.44 98 GLU A CA 1
ATOM 791 C C . GLU A 1 98 ? 11.596 1.865 4.935 1.00 96.44 98 GLU A C 1
ATOM 793 O O . GLU A 1 98 ? 11.375 2.466 5.987 1.00 96.44 98 GLU A O 1
ATOM 798 N N . ILE A 1 99 ? 10.715 1.025 4.382 1.00 95.94 99 ILE A N 1
ATOM 799 C CA . ILE A 1 99 ? 9.411 0.726 4.985 1.00 95.94 99 ILE A CA 1
ATOM 800 C C . ILE A 1 99 ? 9.613 0.116 6.375 1.00 95.94 99 ILE A C 1
ATOM 802 O O . ILE A 1 99 ? 9.016 0.575 7.346 1.00 95.94 99 ILE A O 1
ATOM 806 N N . GLU A 1 100 ? 10.490 -0.882 6.501 1.00 95.31 100 GLU A N 1
ATOM 807 C CA . GLU A 1 100 ? 10.772 -1.538 7.782 1.00 95.31 100 GLU A CA 1
ATOM 808 C C . GLU A 1 100 ? 11.359 -0.577 8.819 1.00 95.31 100 GLU A C 1
ATOM 810 O O . GLU A 1 100 ? 10.955 -0.602 9.983 1.00 95.31 100 GLU A O 1
ATOM 815 N N . LYS A 1 101 ? 12.300 0.287 8.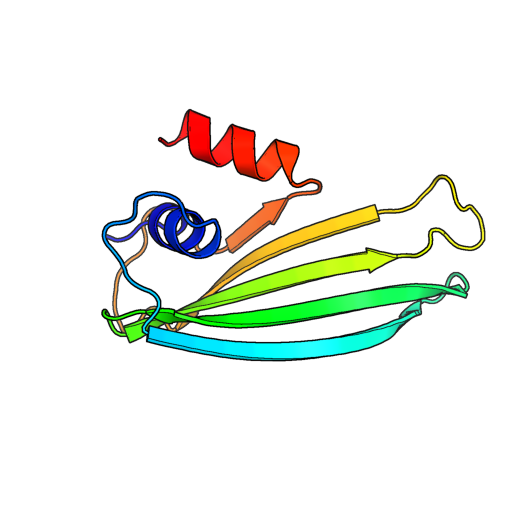416 1.00 95.75 101 LYS A N 1
ATOM 816 C CA . LYS A 1 101 ? 12.855 1.324 9.300 1.00 95.75 101 LYS A CA 1
ATOM 817 C C . LYS A 1 101 ? 11.766 2.284 9.763 1.00 95.75 101 LYS A C 1
ATOM 819 O O . LYS A 1 101 ? 11.665 2.549 10.957 1.00 95.75 101 LYS A O 1
ATOM 824 N N . TRP A 1 102 ? 10.927 2.757 8.845 1.00 95.44 102 TRP A N 1
ATOM 825 C CA . TRP A 1 102 ? 9.828 3.662 9.165 1.00 95.44 102 TRP A CA 1
ATOM 826 C C . TRP A 1 102 ? 8.821 3.030 10.133 1.00 95.44 102 TRP A C 1
ATOM 828 O O . TRP A 1 102 ? 8.451 3.669 11.122 1.00 95.44 102 TRP A O 1
ATOM 838 N N . LEU A 1 103 ? 8.446 1.767 9.903 1.00 94.00 103 LEU A N 1
ATOM 839 C CA . LEU A 1 103 ? 7.561 1.008 10.788 1.00 94.00 103 LEU A CA 1
ATOM 840 C C . LEU A 1 103 ? 8.157 0.813 12.186 1.00 94.00 103 LEU A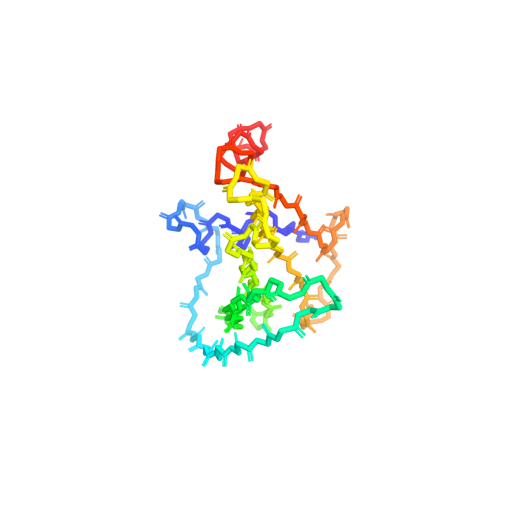 C 1
ATOM 842 O O . LEU A 1 103 ? 7.423 0.915 13.163 1.00 94.00 103 LEU A O 1
ATOM 846 N N . LYS A 1 104 ? 9.470 0.574 12.297 1.00 92.25 104 LYS A N 1
ATOM 847 C CA . LYS A 1 104 ? 10.168 0.451 13.590 1.00 92.25 104 LYS A CA 1
ATOM 848 C C . LYS A 1 104 ? 10.261 1.782 14.337 1.00 92.25 104 LYS A C 1
ATOM 850 O O . LYS A 1 104 ? 10.064 1.808 15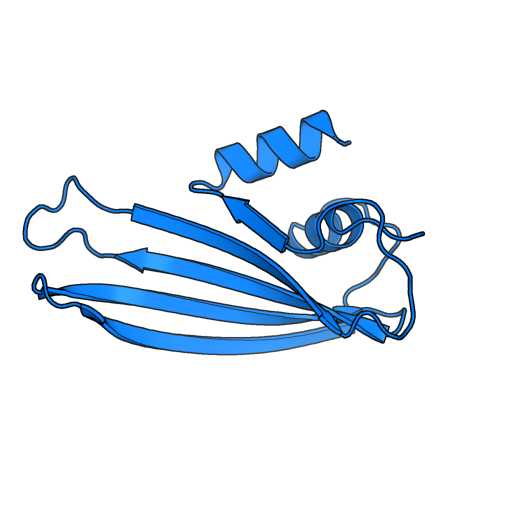.544 1.00 92.25 104 LYS A O 1
ATOM 855 N N . SER A 1 105 ? 10.549 2.881 13.640 1.00 89.69 105 SER A N 1
ATOM 856 C CA . SER A 1 105 ? 10.683 4.212 14.255 1.00 89.69 105 SER A CA 1
ATOM 857 C C . SER A 1 105 ? 9.359 4.809 14.731 1.00 89.69 105 SER A C 1
ATOM 859 O O . SER A 1 105 ? 9.361 5.710 15.561 1.00 89.69 105 SER A O 1
ATOM 861 N N . ASN A 1 106 ? 8.241 4.327 14.198 1.00 80.56 106 ASN A N 1
ATOM 862 C CA . ASN A 1 106 ? 6.890 4.768 14.545 1.00 80.56 106 ASN A CA 1
ATOM 863 C C . ASN A 1 106 ? 6.075 3.620 15.182 1.00 80.56 106 ASN A C 1
ATOM 865 O O . ASN A 1 106 ? 4.840 3.631 15.141 1.00 80.56 106 ASN A O 1
ATOM 869 N N . GLY A 1 107 ? 6.799 2.611 15.684 1.00 60.97 107 GLY A N 1
ATOM 870 C CA . GLY A 1 107 ? 6.313 1.369 16.276 1.00 60.97 107 GLY A CA 1
ATOM 871 C C . GLY A 1 107 ? 5.548 1.593 17.557 1.00 60.97 107 GLY A C 1
ATOM 872 O O . GLY A 1 107 ? 6.100 2.268 18.449 1.00 60.97 107 GLY A O 1
#

Foldseek 3Di:
DAELLLVVCQVVVHDHPKHFPDKDKDWDWDADPQRWIKIKIWMWTAIPVRWIKIWMWIWTCCPPHNVNIWIKIKIATPGCVPDDYDPDRMDMDRDPVVVVVVSVVVD